Protein AF-A0A1B6JE68-F1 (afdb_monomer_lite)

Foldseek 3Di:
DDLVVLVVVLVVLVVVCVVPVVPPVSVVVNVVSVVVSVVVVVVVVVVVLVVQLVVCPPPVVSNVVSVPVVDDPPPDDDQWDQDPNDIDGCVPCVVVVVVSVVVCVVCVVVVVVVD

Radius of gyration: 25.12 Å; chains: 1; bounding box: 55×35×58 Å

Structure (mmC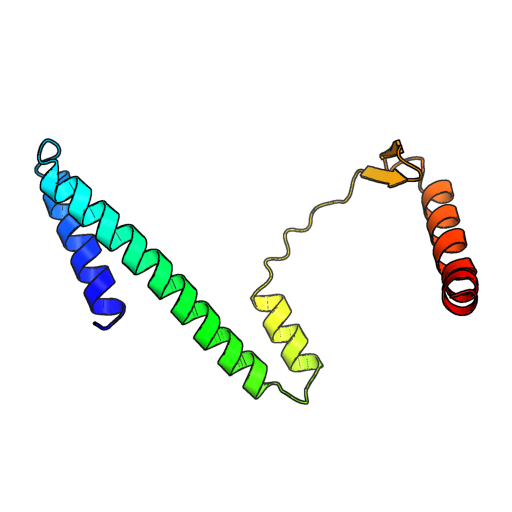IF, N/CA/C/O backbone):
data_AF-A0A1B6JE68-F1
#
_entry.id   AF-A0A1B6JE68-F1
#
loop_
_atom_site.group_PDB
_atom_site.id
_atom_site.type_symbol
_atom_site.label_atom_id
_atom_site.label_alt_id
_atom_site.label_comp_id
_atom_site.label_asym_id
_atom_site.label_entity_id
_atom_site.label_seq_id
_atom_site.pdbx_PDB_ins_code
_atom_site.Cartn_x
_atom_site.Cartn_y
_atom_site.Cartn_z
_atom_site.occupancy
_atom_site.B_iso_or_equiv
_atom_site.auth_seq_id
_atom_site.auth_comp_id
_atom_site.auth_asym_id
_atom_site.auth_atom_id
_atom_site.pdbx_PDB_model_num
ATOM 1 N N . ASP A 1 1 ? -1.022 -6.960 -20.862 1.00 61.72 1 ASP A N 1
ATOM 2 C CA . ASP A 1 1 ? 0.141 -7.483 -20.113 1.00 61.72 1 ASP A CA 1
ATOM 3 C C . ASP A 1 1 ? -0.231 -8.018 -18.746 1.00 61.72 1 ASP A C 1
ATOM 5 O O . ASP A 1 1 ? -0.838 -7.311 -17.945 1.00 61.72 1 ASP A O 1
ATOM 9 N N . ASN A 1 2 ? 0.139 -9.271 -18.493 1.00 88.38 2 ASN A N 1
ATOM 10 C CA . ASN A 1 2 ? 0.040 -9.918 -17.187 1.00 88.38 2 ASN A CA 1
ATOM 11 C C . ASN A 1 2 ? 1.080 -9.295 -16.223 1.00 88.38 2 ASN A C 1
ATOM 13 O O . ASN A 1 2 ? 2.189 -8.960 -16.632 1.00 88.38 2 ASN A O 1
ATOM 17 N N . LEU A 1 3 ? 0.757 -9.138 -14.934 1.00 91.88 3 LEU A N 1
ATOM 18 C CA . LEU A 1 3 ? 1.696 -8.626 -13.922 1.00 91.88 3 LEU A CA 1
ATOM 19 C C . LEU A 1 3 ? 3.027 -9.405 -13.903 1.00 91.88 3 LEU A C 1
ATOM 21 O O . LEU A 1 3 ? 4.083 -8.802 -13.710 1.00 91.88 3 LEU A O 1
ATOM 25 N N . ILE A 1 4 ? 2.990 -10.715 -14.154 1.00 93.31 4 ILE A N 1
ATOM 26 C CA . ILE A 1 4 ? 4.183 -11.568 -14.216 1.00 93.31 4 ILE A CA 1
ATOM 27 C C . ILE A 1 4 ? 5.113 -11.128 -15.353 1.00 93.31 4 ILE A C 1
ATOM 29 O O . ILE A 1 4 ? 6.311 -10.963 -15.125 1.00 93.31 4 ILE A O 1
ATOM 33 N N . SER A 1 5 ? 4.580 -10.859 -16.551 1.00 95.06 5 SER A N 1
ATOM 34 C CA . SER A 1 5 ? 5.410 -10.433 -17.685 1.00 95.06 5 SER A CA 1
ATOM 35 C C . SER A 1 5 ? 6.050 -9.063 -17.441 1.00 95.06 5 SER A C 1
ATOM 37 O O . SER A 1 5 ? 7.213 -8.854 -17.783 1.00 95.06 5 SER A O 1
ATOM 39 N N . LEU A 1 6 ? 5.346 -8.154 -16.758 1.00 94.31 6 LEU A N 1
ATOM 40 C CA . LEU A 1 6 ? 5.891 -6.853 -16.353 1.00 94.31 6 LEU A CA 1
ATOM 41 C C . LEU A 1 6 ? 7.026 -6.984 -15.325 1.00 94.31 6 LEU A C 1
ATOM 43 O O . LEU A 1 6 ? 8.003 -6.237 -15.391 1.00 94.31 6 LEU A O 1
ATOM 47 N N . ILE A 1 7 ? 6.914 -7.926 -14.382 1.00 95.38 7 ILE A N 1
ATOM 48 C CA . ILE A 1 7 ? 7.967 -8.212 -13.396 1.00 95.38 7 ILE A CA 1
ATOM 49 C C . ILE A 1 7 ? 9.205 -8.791 -14.084 1.00 95.38 7 ILE A C 1
ATOM 51 O O . ILE A 1 7 ? 10.313 -8.333 -13.804 1.00 95.38 7 ILE A O 1
ATOM 55 N N . ILE A 1 8 ? 9.022 -9.748 -14.999 1.00 96.25 8 ILE A N 1
ATOM 56 C CA . ILE A 1 8 ? 10.120 -10.329 -15.784 1.00 96.25 8 ILE A CA 1
ATOM 57 C C . ILE A 1 8 ? 10.838 -9.222 -16.559 1.00 96.25 8 ILE A C 1
ATOM 59 O O . ILE A 1 8 ? 12.038 -9.028 -16.374 1.00 96.25 8 ILE A O 1
ATOM 63 N N . ARG A 1 9 ? 10.093 -8.395 -17.306 1.00 95.00 9 ARG A N 1
ATOM 64 C CA . ARG A 1 9 ? 10.671 -7.284 -18.073 1.00 95.00 9 ARG A CA 1
ATOM 65 C C . ARG A 1 9 ? 11.422 -6.284 -17.193 1.00 95.00 9 ARG A C 1
ATOM 67 O O . ARG A 1 9 ? 12.521 -5.868 -17.549 1.00 95.00 9 ARG A O 1
ATOM 74 N N . LYS A 1 10 ? 10.873 -5.916 -16.029 1.00 95.81 10 LYS A N 1
ATOM 75 C CA . LYS A 1 10 ? 11.567 -5.055 -15.054 1.00 95.81 10 LYS A CA 1
ATOM 76 C C . LYS A 1 10 ? 12.899 -5.676 -14.613 1.00 95.81 10 LYS A C 1
ATOM 78 O O . LYS A 1 10 ? 13.893 -4.958 -14.513 1.00 95.81 10 LYS A O 1
ATOM 83 N N . ASN A 1 11 ? 12.918 -6.977 -14.326 1.00 96.06 11 ASN A N 1
ATOM 84 C CA . ASN A 1 11 ? 14.118 -7.680 -13.872 1.00 96.06 11 ASN A CA 1
ATOM 85 C C . ASN A 1 11 ? 15.177 -7.768 -14.975 1.00 96.06 11 AS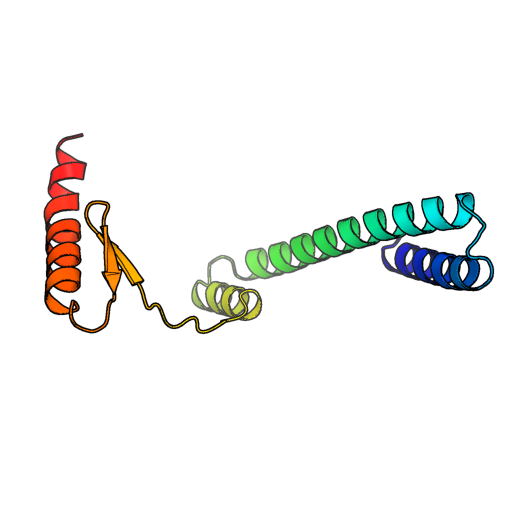N A C 1
ATOM 87 O O . ASN A 1 11 ? 16.357 -7.572 -14.693 1.00 96.06 11 ASN A O 1
ATOM 91 N N . ASP A 1 12 ? 14.768 -8.003 -16.219 1.00 95.94 12 ASP A N 1
ATOM 92 C CA . ASP A 1 12 ? 15.686 -8.027 -17.357 1.00 95.94 12 ASP A CA 1
ATOM 93 C C . ASP A 1 12 ? 16.286 -6.642 -17.613 1.00 95.94 12 ASP A C 1
ATOM 95 O O . ASP A 1 12 ? 17.502 -6.512 -17.723 1.00 95.94 12 ASP A O 1
ATOM 99 N N . LEU A 1 13 ? 15.465 -5.586 -17.581 1.00 94.94 13 LEU A N 1
ATOM 100 C CA . LEU A 1 13 ? 15.942 -4.204 -17.678 1.00 94.94 13 LEU A CA 1
ATOM 101 C C . LEU A 1 13 ? 16.913 -3.849 -16.552 1.00 94.94 13 LEU A C 1
ATOM 103 O O . LEU A 1 13 ? 17.912 -3.180 -16.798 1.00 94.94 13 LEU A O 1
ATOM 107 N N . PHE A 1 14 ? 16.653 -4.318 -15.328 1.00 95.06 14 PHE A N 1
ATOM 108 C CA . PHE A 1 14 ? 17.574 -4.134 -14.212 1.00 95.06 14 PHE A CA 1
ATOM 109 C C . PHE A 1 14 ? 18.916 -4.822 -14.476 1.00 95.06 14 PHE A C 1
ATOM 111 O O . PHE A 1 14 ? 19.955 -4.181 -14.338 1.00 95.06 14 PHE A O 1
ATOM 118 N N . LYS A 1 15 ? 18.907 -6.087 -14.920 1.00 95.38 15 LYS A N 1
ATOM 119 C CA . LYS A 1 15 ? 20.132 -6.822 -15.273 1.00 95.38 15 LYS A CA 1
ATOM 120 C C . LYS A 1 15 ? 20.927 -6.085 -16.352 1.00 95.38 15 LYS A C 1
ATOM 122 O O . LYS A 1 15 ? 22.128 -5.883 -16.182 1.00 95.38 15 LYS A O 1
ATOM 127 N N . THR A 1 16 ? 20.277 -5.637 -17.424 1.00 93.50 16 THR A N 1
ATOM 128 C CA . THR A 1 16 ? 20.947 -4.924 -18.523 1.00 93.50 16 THR A CA 1
ATOM 129 C C . THR A 1 16 ? 21.493 -3.570 -18.065 1.00 93.50 16 THR A C 1
ATOM 131 O O . THR A 1 16 ? 22.665 -3.284 -18.287 1.00 93.50 16 THR A O 1
ATOM 134 N N . PHE A 1 17 ? 20.704 -2.780 -17.330 1.00 91.12 17 PHE A N 1
ATOM 135 C CA . PHE A 1 17 ? 21.152 -1.509 -16.748 1.00 91.12 17 PHE A CA 1
ATOM 136 C C . PHE A 1 17 ? 22.341 -1.683 -15.788 1.00 91.12 17 PHE A C 1
ATOM 138 O O . PHE A 1 17 ? 23.240 -0.849 -15.754 1.00 91.12 17 PHE A O 1
ATOM 145 N N . THR A 1 18 ? 22.386 -2.762 -14.999 1.00 91.88 18 THR A N 1
ATOM 146 C CA . THR A 1 18 ? 23.524 -2.988 -14.093 1.00 91.88 18 THR A CA 1
ATOM 147 C C . THR A 1 18 ? 24.826 -3.305 -14.823 1.00 91.88 18 THR A C 1
ATOM 149 O O . THR A 1 18 ? 25.885 -3.010 -14.271 1.00 91.88 18 THR A O 1
ATOM 152 N N . LYS A 1 19 ? 24.748 -3.865 -16.039 1.00 93.31 19 LYS A N 1
ATOM 153 C CA . LYS A 1 19 ? 25.905 -4.149 -16.901 1.00 93.31 19 LYS A CA 1
ATOM 154 C C . LYS A 1 19 ? 26.412 -2.901 -17.628 1.00 93.31 19 LYS A C 1
ATOM 156 O O . LYS A 1 19 ? 27.612 -2.783 -17.832 1.00 93.31 19 LYS A O 1
ATOM 161 N N . ASP A 1 20 ? 25.522 -1.968 -17.962 1.00 90.81 20 ASP A N 1
ATOM 162 C CA . ASP A 1 20 ? 25.858 -0.684 -18.585 1.00 90.81 20 ASP A CA 1
ATOM 163 C C . ASP A 1 20 ? 25.164 0.472 -17.847 1.00 90.81 20 ASP A C 1
ATOM 165 O O . ASP A 1 20 ? 24.054 0.903 -18.176 1.00 90.81 20 ASP A O 1
ATOM 169 N N . ARG A 1 21 ? 25.832 0.974 -16.800 1.00 88.06 21 ARG A N 1
ATOM 170 C CA . ARG A 1 21 ? 25.276 2.013 -15.919 1.00 88.06 21 ARG A CA 1
ATOM 171 C C . ARG A 1 21 ? 25.241 3.407 -16.543 1.00 88.06 21 ARG A C 1
ATOM 173 O O . ARG A 1 21 ? 24.517 4.264 -16.029 1.00 88.06 21 ARG A O 1
ATOM 180 N N . ASN A 1 22 ? 25.999 3.630 -17.615 1.00 92.38 22 ASN A N 1
ATOM 181 C CA . ASN A 1 22 ? 26.073 4.920 -18.302 1.00 92.38 22 ASN A CA 1
ATOM 182 C C . ASN A 1 22 ? 24.964 5.073 -19.350 1.00 92.38 22 ASN A C 1
ATOM 184 O O . ASN A 1 22 ? 24.698 6.178 -19.819 1.00 92.38 22 ASN A O 1
ATOM 188 N N . ASN A 1 23 ? 24.253 3.990 -19.667 1.00 92.56 23 ASN A N 1
ATOM 189 C CA . ASN A 1 23 ? 23.111 4.030 -20.560 1.00 92.56 23 ASN A CA 1
ATOM 190 C C . ASN A 1 23 ? 21.877 4.654 -19.888 1.00 92.56 23 ASN A C 1
ATOM 192 O O . ASN A 1 23 ? 21.092 4.008 -19.181 1.00 92.56 23 ASN A O 1
ATOM 196 N N . PHE A 1 24 ? 21.690 5.950 -20.136 1.00 92.94 24 PHE A N 1
ATOM 197 C CA . PHE A 1 24 ? 20.562 6.717 -19.612 1.00 92.94 24 PHE A CA 1
ATOM 198 C C . PHE A 1 24 ? 19.204 6.201 -20.100 1.00 92.94 24 PHE A C 1
ATOM 200 O O . PHE A 1 24 ? 18.251 6.204 -19.318 1.00 92.94 24 PHE A O 1
ATOM 207 N N . ALA A 1 25 ? 19.112 5.711 -21.340 1.00 94.12 25 ALA A N 1
ATOM 208 C CA . ALA A 1 25 ? 17.870 5.170 -21.887 1.00 94.12 25 ALA A CA 1
ATOM 209 C C . ALA A 1 25 ? 17.420 3.921 -21.109 1.00 94.12 25 ALA A C 1
ATOM 211 O O . ALA A 1 25 ? 16.285 3.876 -20.629 1.00 94.12 25 ALA A O 1
ATOM 212 N N . LEU A 1 26 ? 18.335 2.974 -20.857 1.00 92.62 26 LEU A N 1
ATOM 213 C CA . LEU A 1 26 ? 18.061 1.780 -20.044 1.00 92.62 26 LEU A CA 1
ATOM 214 C C . LEU A 1 26 ? 17.635 2.136 -18.616 1.00 92.62 26 LEU A C 1
ATOM 216 O O . LEU A 1 26 ? 16.711 1.536 -18.063 1.00 92.62 26 LEU A O 1
ATOM 220 N N . LYS A 1 27 ? 18.269 3.148 -18.013 1.00 93.75 27 LYS A N 1
ATOM 221 C CA . LYS A 1 27 ? 17.901 3.635 -16.676 1.00 93.75 27 LYS A CA 1
ATOM 222 C C . LYS A 1 27 ? 16.487 4.218 -16.645 1.00 93.75 27 LYS A C 1
ATOM 224 O O . LYS A 1 27 ? 15.750 3.979 -15.683 1.00 93.75 27 LYS A O 1
ATOM 229 N N . ILE A 1 28 ? 16.115 5.004 -17.656 1.00 95.25 28 ILE A N 1
ATOM 230 C CA . ILE A 1 28 ? 14.774 5.591 -17.785 1.00 95.25 28 ILE A CA 1
ATOM 231 C C . ILE A 1 28 ? 13.734 4.481 -17.959 1.00 95.25 28 ILE A C 1
ATOM 233 O O . ILE A 1 28 ? 12.743 4.458 -17.225 1.00 95.25 28 ILE A O 1
ATOM 237 N N . GLU A 1 29 ? 13.990 3.525 -18.851 1.00 94.94 29 GLU A N 1
ATOM 238 C CA . GLU A 1 29 ? 13.083 2.409 -19.122 1.00 94.94 29 GLU A CA 1
ATOM 239 C C . GLU A 1 29 ? 12.891 1.521 -17.881 1.00 94.94 29 GLU A C 1
ATOM 241 O O . GLU A 1 29 ? 11.760 1.254 -17.466 1.00 94.94 29 GLU A O 1
ATOM 246 N N . TYR A 1 30 ? 13.976 1.152 -17.192 1.00 95.06 30 TYR A N 1
ATOM 247 C CA . TYR A 1 30 ? 13.907 0.413 -15.927 1.00 95.06 30 TYR A CA 1
ATOM 248 C C . TYR A 1 30 ? 13.059 1.144 -14.872 1.00 95.06 30 TYR A C 1
ATOM 250 O O . TYR A 1 30 ? 12.225 0.531 -14.192 1.00 95.06 30 TYR A O 1
ATOM 258 N N . LYS A 1 31 ? 13.242 2.463 -14.721 1.00 95.69 31 LYS A N 1
ATOM 259 C CA . LYS A 1 31 ? 12.455 3.272 -13.777 1.00 95.69 31 LYS A CA 1
ATOM 260 C C . LYS A 1 31 ? 10.976 3.309 -14.158 1.00 95.69 31 LYS A C 1
ATOM 262 O O . LYS A 1 31 ? 10.130 3.226 -13.265 1.00 95.69 31 LYS A O 1
ATOM 267 N N . LEU A 1 32 ? 10.660 3.411 -15.447 1.00 95.75 32 LEU A N 1
ATOM 268 C CA . LEU A 1 32 ? 9.288 3.369 -15.948 1.00 95.75 32 LEU A CA 1
ATOM 269 C C . LEU A 1 32 ? 8.620 2.036 -15.588 1.00 95.75 32 LEU A C 1
ATOM 271 O O . LEU A 1 32 ? 7.589 2.030 -14.913 1.00 95.75 32 LEU A O 1
ATOM 275 N N . PHE A 1 33 ? 9.248 0.909 -15.930 1.00 95.62 33 PHE A N 1
ATOM 276 C CA . PHE A 1 33 ? 8.725 -0.419 -15.595 1.00 95.62 33 PHE A CA 1
ATOM 277 C C . PHE A 1 33 ? 8.628 -0.645 -14.084 1.00 95.62 33 PHE A C 1
ATOM 279 O O . PHE A 1 33 ? 7.655 -1.224 -13.607 1.00 95.62 33 PHE A O 1
ATOM 286 N N . SER A 1 34 ? 9.567 -0.118 -13.298 1.00 95.94 34 SER A N 1
ATOM 287 C CA . SER A 1 34 ? 9.500 -0.174 -11.834 1.00 95.94 34 SER A CA 1
ATOM 288 C C . SER A 1 34 ? 8.268 0.541 -11.272 1.00 95.94 34 SER A C 1
ATOM 290 O O . SER A 1 34 ? 7.622 0.016 -10.359 1.00 95.94 34 SER A O 1
ATOM 292 N N . LYS A 1 35 ? 7.898 1.699 -11.836 1.00 96.81 35 LYS A N 1
ATOM 293 C CA . LYS A 1 35 ? 6.667 2.421 -11.475 1.00 96.81 35 LYS A CA 1
ATOM 294 C C . LYS A 1 35 ? 5.422 1.643 -11.904 1.00 96.81 35 LYS A C 1
ATOM 296 O O . LYS A 1 35 ? 4.507 1.480 -11.097 1.00 96.81 35 LYS A O 1
ATOM 301 N N . ILE A 1 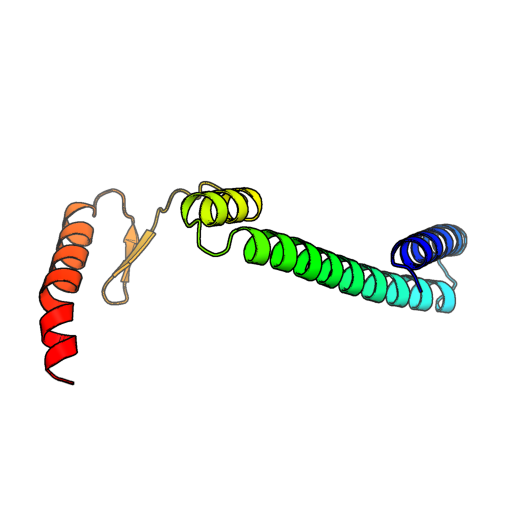36 ? 5.405 1.119 -13.132 1.00 96.12 36 ILE A N 1
ATOM 302 C CA . ILE A 1 36 ? 4.287 0.327 -13.667 1.00 96.12 36 ILE A CA 1
ATOM 303 C C . ILE A 1 36 ? 4.042 -0.917 -12.806 1.00 96.12 36 ILE A C 1
ATOM 305 O O . ILE A 1 36 ? 2.916 -1.139 -12.359 1.00 96.12 36 ILE A O 1
ATOM 309 N N . VAL A 1 37 ? 5.089 -1.695 -12.515 1.00 97.06 37 VAL A N 1
ATOM 310 C CA . VAL A 1 37 ? 5.009 -2.892 -11.665 1.00 97.06 37 VAL A CA 1
ATOM 311 C C . VAL A 1 37 ? 4.509 -2.529 -10.272 1.00 97.06 37 VAL A C 1
ATOM 313 O O . VAL A 1 37 ? 3.583 -3.164 -9.778 1.00 97.06 37 VAL A O 1
ATOM 316 N N . SER A 1 38 ? 5.047 -1.474 -9.655 1.00 96.31 38 SER A N 1
ATOM 317 C CA . SER A 1 38 ? 4.592 -1.021 -8.332 1.00 96.31 38 SER A CA 1
ATOM 318 C C . SER A 1 38 ? 3.100 -0.677 -8.324 1.00 96.31 38 SER A C 1
ATOM 320 O O . SER A 1 38 ? 2.371 -1.107 -7.427 1.00 96.31 38 SER A O 1
ATOM 322 N N . ARG A 1 39 ? 2.620 0.037 -9.352 1.00 96.56 39 ARG A N 1
ATOM 323 C CA . ARG A 1 39 ? 1.198 0.373 -9.511 1.00 96.56 39 ARG A CA 1
ATOM 324 C C . ARG A 1 39 ? 0.339 -0.880 -9.679 1.00 96.56 39 ARG A C 1
ATOM 326 O O . ARG A 1 39 ? -0.688 -1.005 -9.021 1.00 96.56 39 ARG A O 1
ATOM 333 N N . ARG A 1 40 ? 0.766 -1.818 -10.527 1.00 95.81 40 ARG A N 1
ATOM 334 C CA . ARG A 1 40 ? 0.032 -3.064 -10.795 1.00 95.81 40 ARG A CA 1
ATOM 335 C C . ARG A 1 40 ? -0.009 -3.991 -9.581 1.00 95.81 40 ARG A C 1
ATOM 337 O O . ARG A 1 40 ? -1.062 -4.548 -9.309 1.00 95.81 40 ARG A O 1
ATOM 344 N N . ILE A 1 41 ? 1.078 -4.100 -8.813 1.00 95.69 41 ILE A N 1
ATOM 345 C CA . ILE A 1 41 ? 1.096 -4.843 -7.541 1.00 95.69 41 ILE A CA 1
ATOM 346 C C . ILE A 1 41 ? 0.112 -4.226 -6.548 1.00 95.69 41 ILE A C 1
ATOM 348 O O . ILE A 1 41 ? -0.619 -4.951 -5.878 1.00 95.69 41 ILE A O 1
ATOM 352 N N . ARG A 1 42 ? 0.093 -2.891 -6.433 1.00 94.06 42 ARG A N 1
ATOM 353 C CA . ARG A 1 42 ? -0.852 -2.199 -5.549 1.00 94.06 42 ARG A CA 1
ATOM 354 C C . ARG A 1 42 ? -2.295 -2.492 -5.952 1.00 94.06 42 ARG A C 1
ATOM 356 O O . ARG A 1 42 ? -3.078 -2.851 -5.082 1.00 94.06 42 ARG A O 1
ATOM 363 N N . GLN A 1 43 ? -2.611 -2.386 -7.242 1.00 95.19 43 GLN A N 1
ATOM 364 C CA . GLN A 1 43 ? -3.948 -2.682 -7.751 1.00 95.19 43 GLN A CA 1
ATOM 365 C C . GLN A 1 43 ? -4.340 -4.139 -7.482 1.00 95.19 43 GLN A C 1
ATOM 367 O O . GLN A 1 43 ? -5.353 -4.376 -6.846 1.00 95.19 43 GLN A O 1
ATOM 372 N N . ALA A 1 44 ? -3.482 -5.101 -7.830 1.00 94.25 44 ALA A N 1
ATOM 373 C CA . ALA A 1 44 ? -3.757 -6.521 -7.614 1.00 94.25 44 ALA A CA 1
ATOM 374 C C . ALA A 1 44 ? -3.993 -6.868 -6.132 1.00 94.25 44 ALA A C 1
ATOM 376 O O . ALA A 1 44 ? -4.824 -7.714 -5.814 1.00 94.25 44 ALA A O 1
ATOM 377 N N . LYS A 1 45 ? -3.281 -6.204 -5.209 1.00 92.00 45 LYS A N 1
ATOM 378 C CA . LYS A 1 45 ? -3.527 -6.345 -3.766 1.00 92.00 45 LYS A CA 1
ATOM 379 C C . LYS A 1 45 ? -4.899 -5.810 -3.366 1.00 92.00 45 LYS A C 1
ATOM 381 O O . LYS A 1 45 ? -5.572 -6.467 -2.581 1.00 92.00 45 LYS A O 1
ATOM 386 N N . ILE A 1 46 ? -5.282 -4.637 -3.873 1.00 92.25 46 ILE A N 1
ATOM 387 C CA . ILE A 1 46 ? -6.605 -4.050 -3.623 1.00 92.25 46 ILE A CA 1
ATOM 388 C C . ILE A 1 46 ? -7.678 -5.006 -4.138 1.00 92.25 46 ILE A C 1
ATOM 390 O O . ILE A 1 46 ? -8.496 -5.445 -3.344 1.00 92.25 46 ILE A O 1
ATOM 394 N N . ASP A 1 47 ? -7.597 -5.415 -5.404 1.00 94.25 47 ASP A N 1
ATOM 395 C CA . ASP A 1 47 ? -8.581 -6.300 -6.037 1.00 94.25 47 ASP A CA 1
ATOM 396 C C . ASP A 1 47 ? -8.739 -7.616 -5.257 1.00 94.25 47 ASP A C 1
ATOM 398 O O . ASP A 1 47 ? -9.852 -8.057 -4.964 1.00 94.25 47 ASP A O 1
ATOM 402 N N . TYR A 1 48 ? -7.617 -8.222 -4.847 1.00 93.31 48 TYR A N 1
ATOM 403 C CA . TYR A 1 48 ? -7.628 -9.429 -4.027 1.00 93.31 48 TYR A CA 1
ATOM 404 C C . TYR A 1 48 ? -8.334 -9.200 -2.687 1.00 93.31 48 TYR A C 1
ATOM 406 O O . TYR A 1 48 ? -9.257 -9.943 -2.355 1.00 93.31 48 TYR A O 1
ATOM 414 N N . PHE A 1 49 ? -7.935 -8.188 -1.913 1.00 89.88 49 PHE A N 1
ATOM 415 C CA . PHE A 1 49 ? -8.524 -7.963 -0.593 1.00 89.88 49 PHE A CA 1
ATOM 416 C C . PHE A 1 49 ? -9.977 -7.495 -0.663 1.00 89.88 49 PHE A C 1
ATOM 418 O O . PHE A 1 49 ? -10.761 -7.943 0.167 1.00 89.88 49 PHE A O 1
ATOM 425 N N . SER A 1 50 ? -10.358 -6.704 -1.668 1.00 91.12 50 SER A N 1
ATOM 426 C CA . SER A 1 50 ? -11.757 -6.383 -1.960 1.00 91.12 50 SER A CA 1
ATOM 427 C C . SER A 1 50 ? -12.564 -7.664 -2.161 1.00 91.12 50 SER A C 1
ATOM 429 O O . SER A 1 50 ? -13.492 -7.912 -1.403 1.00 91.12 50 SER A O 1
ATOM 431 N N . SER A 1 51 ? -12.114 -8.574 -3.035 1.00 93.25 51 SER A N 1
ATOM 432 C CA . SER A 1 51 ? -12.813 -9.852 -3.259 1.00 93.25 51 SER A CA 1
ATOM 433 C C . SER A 1 51 ? -12.907 -10.740 -2.009 1.00 93.25 51 SER A C 1
ATOM 435 O O . SER A 1 51 ? -13.810 -11.564 -1.873 1.00 93.25 51 SER A O 1
ATOM 437 N N . VAL A 1 52 ? -11.932 -10.651 -1.102 1.00 91.25 52 VAL A N 1
ATOM 438 C CA . VAL A 1 52 ? -11.920 -11.414 0.154 1.00 91.25 52 VAL A CA 1
ATOM 439 C C . VAL A 1 52 ? -12.893 -10.799 1.162 1.00 91.25 52 VAL A C 1
ATOM 441 O O . VAL A 1 52 ? -13.597 -11.542 1.841 1.00 91.25 52 VAL A O 1
ATOM 444 N N . ILE A 1 53 ? -12.956 -9.468 1.233 1.00 89.81 53 ILE A N 1
ATOM 445 C CA . ILE A 1 53 ? -13.892 -8.719 2.078 1.00 89.81 53 ILE A CA 1
ATOM 446 C C . ILE A 1 53 ? -15.330 -8.918 1.598 1.00 89.81 53 ILE A C 1
ATOM 448 O O . ILE A 1 53 ? -16.190 -9.239 2.413 1.00 89.81 53 ILE A O 1
ATOM 452 N N . ASP A 1 54 ? -15.575 -8.824 0.291 1.00 90.81 54 ASP A N 1
ATOM 453 C CA . ASP A 1 54 ? -16.903 -9.011 -0.301 1.00 90.81 54 ASP A CA 1
ATOM 454 C C . ASP A 1 54 ? -17.456 -10.412 0.000 1.00 90.81 54 ASP A C 1
ATOM 456 O O . ASP A 1 54 ? -18.635 -10.579 0.302 1.00 90.81 54 ASP A O 1
ATOM 460 N N . ARG A 1 55 ? -16.586 -11.432 0.017 1.00 90.38 55 ARG A N 1
ATOM 461 C CA . ARG A 1 55 ? -16.947 -12.806 0.412 1.00 90.38 55 ARG A CA 1
ATOM 462 C C . ARG A 1 55 ? -17.229 -12.978 1.905 1.00 90.38 55 ARG A C 1
ATOM 464 O O . ARG A 1 55 ? -17.845 -13.968 2.287 1.00 90.38 55 ARG A O 1
ATOM 471 N N . ALA A 1 56 ? -16.762 -12.062 2.747 1.00 89.75 56 ALA A N 1
ATOM 472 C CA . ALA A 1 56 ? -17.046 -12.042 4.180 1.00 89.75 56 ALA A CA 1
ATOM 473 C C . ALA A 1 56 ? -18.261 -11.166 4.529 1.00 89.75 56 ALA A C 1
ATOM 475 O O . ALA A 1 56 ? -18.549 -10.971 5.711 1.00 89.75 56 ALA A O 1
ATOM 476 N N . ASN A 1 57 ? -18.971 -10.633 3.528 1.00 84.12 57 ASN A N 1
ATOM 477 C CA . ASN A 1 57 ? -20.150 -9.808 3.743 1.00 84.12 57 ASN A CA 1
ATOM 478 C C . ASN A 1 57 ? -21.210 -10.561 4.571 1.00 84.12 57 ASN A C 1
ATOM 480 O O . ASN A 1 57 ? -21.476 -11.739 4.340 1.00 84.12 57 ASN A O 1
ATOM 484 N N . GLY A 1 58 ? -21.777 -9.887 5.573 1.00 86.69 58 GLY A N 1
ATOM 485 C CA . GLY A 1 58 ? -22.698 -10.481 6.550 1.00 86.69 58 GLY A CA 1
ATOM 486 C C . GLY A 1 58 ? -22.035 -11.227 7.719 1.00 86.69 58 GLY A C 1
ATOM 487 O O . GLY A 1 58 ? -22.718 -11.536 8.690 1.00 86.69 58 GLY A O 1
ATOM 488 N N . ASP A 1 59 ? -20.718 -11.466 7.691 1.00 92.06 59 ASP A N 1
ATOM 489 C CA . ASP A 1 59 ? -19.967 -12.102 8.783 1.00 92.06 59 ASP A CA 1
ATOM 490 C C . ASP A 1 59 ? -18.918 -11.136 9.355 1.00 92.06 59 ASP A C 1
ATOM 492 O O . ASP A 1 59 ? -17.749 -11.097 8.954 1.00 92.06 59 ASP A O 1
ATOM 496 N N . SER A 1 60 ? -19.345 -10.337 10.336 1.00 88.81 60 SER A N 1
ATOM 497 C CA . SER A 1 60 ? -18.499 -9.318 10.963 1.00 88.81 60 SER A CA 1
ATOM 498 C C . SER A 1 60 ? -17.233 -9.901 11.600 1.00 88.81 60 SER A C 1
ATOM 500 O O . SER A 1 60 ? -16.201 -9.231 11.623 1.00 88.81 60 SER A O 1
ATOM 502 N N . ARG A 1 61 ? -17.267 -11.148 12.098 1.00 89.69 61 ARG A N 1
ATOM 503 C CA . ARG A 1 61 ? -16.081 -11.789 12.693 1.00 89.69 61 ARG A CA 1
ATOM 504 C C . ARG A 1 61 ? -15.034 -12.075 11.624 1.00 89.69 61 ARG A C 1
ATOM 506 O O . ARG A 1 61 ? -13.882 -11.672 11.788 1.00 89.69 61 ARG A O 1
ATOM 513 N N . LYS A 1 62 ? -15.438 -12.686 10.505 1.00 90.44 62 LYS A N 1
ATOM 514 C CA . LYS A 1 62 ? -14.532 -12.943 9.375 1.00 90.44 62 LYS A CA 1
ATOM 515 C C . LYS A 1 62 ? -13.977 -11.657 8.781 1.00 90.44 62 LYS A C 1
ATOM 517 O O . LYS A 1 62 ? -12.784 -11.604 8.484 1.00 90.44 62 LYS A O 1
ATOM 522 N N . TYR A 1 63 ? -14.800 -10.615 8.662 1.00 89.88 63 TYR A N 1
ATOM 523 C CA . TYR A 1 63 ? -14.340 -9.295 8.232 1.00 89.88 63 TYR A CA 1
ATOM 524 C C . TYR A 1 63 ? -13.183 -8.796 9.110 1.00 89.88 63 TYR A C 1
ATOM 526 O O . TYR A 1 63 ? -12.103 -8.478 8.607 1.00 89.88 63 TYR A O 1
ATOM 534 N N . TRP A 1 64 ? -13.361 -8.803 10.433 1.00 88.69 64 TRP A N 1
ATOM 535 C CA . TRP A 1 64 ? -12.318 -8.365 11.360 1.00 88.69 64 TRP A CA 1
ATOM 536 C C . TRP A 1 64 ? -11.082 -9.268 11.349 1.00 88.69 64 TRP A C 1
ATOM 538 O O . TRP A 1 64 ? -9.969 -8.770 11.519 1.00 88.69 64 TRP A O 1
ATOM 548 N N . ASP A 1 65 ? -11.230 -10.570 11.110 1.00 89.38 65 ASP A N 1
ATOM 549 C CA . ASP A 1 65 ? -10.095 -11.479 10.918 1.00 89.38 65 ASP A CA 1
ATOM 550 C C . ASP A 1 65 ? -9.283 -11.144 9.663 1.00 89.38 65 ASP A C 1
ATOM 552 O O . ASP A 1 65 ? -8.050 -11.161 9.707 1.00 89.38 65 ASP A O 1
ATOM 556 N N . ILE A 1 66 ? -9.945 -10.774 8.566 1.00 89.00 66 ILE A N 1
ATOM 557 C CA . ILE A 1 66 ? -9.288 -10.303 7.340 1.00 89.00 66 ILE A CA 1
ATOM 558 C C . ILE A 1 66 ? -8.555 -8.983 7.608 1.00 89.00 66 ILE A C 1
ATOM 560 O O . ILE A 1 66 ? -7.365 -8.872 7.304 1.00 89.00 66 ILE A O 1
ATOM 564 N N . VAL A 1 67 ? -9.218 -8.009 8.238 1.00 86.81 67 VAL A N 1
ATOM 565 C CA . VAL A 1 67 ? -8.619 -6.707 8.577 1.00 86.81 67 VAL A CA 1
ATOM 566 C C . VAL A 1 67 ? -7.388 -6.880 9.467 1.00 86.81 67 VAL A C 1
ATOM 568 O O . VAL A 1 67 ? -6.336 -6.313 9.169 1.00 86.81 67 VAL A O 1
ATOM 571 N N . LYS A 1 68 ? -7.466 -7.725 10.503 1.00 87.19 68 LYS A N 1
ATOM 572 C CA . LYS A 1 68 ? -6.335 -8.035 11.397 1.00 87.19 68 LYS A CA 1
ATOM 573 C C . LYS A 1 68 ? -5.130 -8.634 10.662 1.00 87.19 68 LYS A C 1
ATOM 575 O O . LYS A 1 68 ? -4.003 -8.439 11.104 1.00 87.19 68 LYS A O 1
ATOM 580 N N . ARG A 1 69 ? -5.334 -9.355 9.553 1.00 84.31 69 ARG A N 1
ATOM 581 C CA . ARG A 1 69 ? -4.233 -9.889 8.723 1.00 84.31 69 ARG A CA 1
ATOM 582 C C . ARG A 1 69 ? -3.595 -8.822 7.833 1.00 84.31 69 ARG A C 1
ATOM 584 O O . ARG A 1 69 ? -2.402 -8.906 7.549 1.00 84.31 69 ARG A O 1
ATOM 591 N N . ILE A 1 70 ? -4.377 -7.843 7.378 1.00 84.38 70 ILE A N 1
ATOM 592 C CA . ILE A 1 70 ? -3.906 -6.745 6.520 1.00 84.38 70 ILE A CA 1
ATOM 593 C C . ILE A 1 70 ? -3.141 -5.709 7.348 1.00 84.38 70 ILE A C 1
ATOM 595 O O . ILE A 1 70 ? -2.062 -5.253 6.959 1.00 84.38 70 ILE A O 1
ATOM 599 N N . VAL A 1 71 ? -3.697 -5.334 8.498 1.00 82.69 71 VAL A N 1
ATOM 600 C CA . VAL A 1 71 ? -3.108 -4.345 9.394 1.00 82.69 71 VAL A CA 1
ATOM 601 C C . VAL A 1 71 ? -1.996 -5.019 10.188 1.00 82.69 71 VAL A C 1
ATOM 603 O O . VAL A 1 71 ? -2.237 -5.812 11.093 1.00 82.69 71 VAL A O 1
ATOM 606 N N . LYS A 1 72 ? -0.736 -4.698 9.873 1.00 68.81 72 LYS A N 1
ATOM 607 C CA . LYS A 1 72 ? 0.372 -5.059 10.761 1.00 68.81 72 LYS A CA 1
ATOM 608 C C . LYS A 1 72 ? 0.168 -4.330 12.085 1.00 68.81 72 LYS A C 1
ATOM 610 O O . LYS A 1 72 ? 0.343 -3.115 12.140 1.00 68.81 72 LYS A O 1
ATOM 615 N N . ASN A 1 73 ? -0.137 -5.080 13.141 1.00 62.62 73 ASN A N 1
ATOM 616 C CA . ASN A 1 73 ? -0.131 -4.593 14.518 1.00 62.62 73 ASN A CA 1
ATOM 617 C C . ASN A 1 73 ? 1.300 -4.212 14.923 1.00 62.62 73 ASN A C 1
ATOM 619 O O . ASN A 1 73 ? 1.982 -4.949 15.635 1.00 62.62 73 ASN A O 1
ATOM 623 N N . LYS A 1 74 ? 1.782 -3.050 14.475 1.00 68.06 74 LYS A N 1
ATOM 624 C CA . LYS A 1 74 ? 2.848 -2.368 15.199 1.00 68.06 74 LYS A CA 1
ATOM 625 C C . LYS A 1 74 ? 2.213 -1.923 16.506 1.00 68.06 74 LYS A C 1
ATOM 627 O O . LYS A 1 74 ? 1.447 -0.967 16.520 1.00 68.06 74 LYS A O 1
ATOM 632 N N . LYS A 1 75 ? 2.487 -2.656 17.585 1.00 70.06 75 LYS A N 1
ATOM 633 C CA . LYS A 1 75 ? 2.150 -2.210 18.935 1.00 70.06 75 LYS A CA 1
ATOM 634 C C . LYS A 1 75 ? 2.983 -0.960 19.218 1.00 70.06 75 LYS A C 1
ATOM 636 O O . LYS A 1 75 ? 4.110 -1.060 19.688 1.00 70.06 75 LYS A O 1
ATOM 641 N N . SER A 1 76 ? 2.474 0.209 18.849 1.00 74.38 76 SER A N 1
ATOM 642 C CA . SER A 1 76 ? 3.023 1.475 19.315 1.00 74.38 76 SER A CA 1
ATOM 643 C C . SER A 1 76 ? 2.509 1.694 20.729 1.00 74.38 76 SER A C 1
ATOM 645 O O . SER A 1 76 ? 1.296 1.742 20.939 1.00 74.38 76 SER A O 1
ATOM 647 N N . LYS A 1 77 ? 3.417 1.814 21.699 1.00 79.94 77 LYS A N 1
ATOM 648 C CA . LYS A 1 77 ? 3.047 2.324 23.018 1.00 79.94 77 LYS A CA 1
ATOM 649 C C . LYS A 1 77 ? 2.707 3.801 22.831 1.00 79.94 77 LYS A C 1
ATOM 651 O O . LYS A 1 77 ? 3.560 4.572 22.398 1.00 79.94 77 LYS A O 1
ATOM 656 N N . LEU A 1 78 ? 1.454 4.169 23.076 1.00 83.56 78 LEU A N 1
ATOM 657 C CA . LEU A 1 78 ? 1.060 5.569 23.121 1.00 83.56 78 LEU A CA 1
ATOM 658 C C . LEU A 1 78 ? 1.741 6.180 24.351 1.00 83.56 78 LEU A C 1
ATOM 660 O O . LEU A 1 78 ? 1.536 5.690 25.459 1.00 83.56 78 LEU A O 1
ATOM 664 N N . SER A 1 79 ? 2.604 7.173 24.146 1.00 90.00 79 SER A N 1
ATOM 665 C CA . SER A 1 79 ? 3.311 7.867 25.231 1.00 90.00 79 SER A CA 1
ATOM 666 C C . SER A 1 79 ? 2.739 9.249 25.508 1.00 90.00 79 SER A C 1
ATOM 668 O O . SER A 1 79 ? 2.783 9.695 26.647 1.00 90.00 79 SER A O 1
ATOM 670 N N . LYS A 1 80 ? 2.164 9.903 24.491 1.00 93.06 80 LYS A N 1
ATOM 671 C CA . LYS A 1 80 ? 1.660 11.274 24.586 1.00 93.06 80 LYS A CA 1
ATOM 672 C C . LYS A 1 80 ? 0.287 11.428 23.954 1.00 93.06 80 LYS A C 1
ATOM 674 O O . LYS A 1 80 ? -0.029 10.741 22.982 1.00 93.06 80 LYS A O 1
ATOM 679 N N . LEU A 1 81 ? -0.494 12.365 24.478 1.00 91.94 81 LEU A N 1
ATOM 680 C CA . LEU A 1 81 ? -1.811 12.750 23.979 1.00 91.94 81 LEU A CA 1
ATOM 681 C C . LEU A 1 81 ? -1.927 14.269 23.927 1.00 91.94 81 LEU A C 1
ATOM 683 O O . LEU A 1 81 ? -1.403 14.965 24.789 1.00 91.94 81 LEU A O 1
ATOM 687 N N . MET A 1 82 ? -2.625 14.780 22.916 1.00 91.50 82 MET A N 1
ATOM 688 C CA . MET A 1 82 ? -2.973 16.195 22.858 1.00 91.50 82 MET A CA 1
ATOM 689 C C . MET A 1 82 ? -4.314 16.406 23.559 1.00 91.50 82 MET A C 1
ATOM 691 O O . MET A 1 82 ? -5.316 15.823 23.150 1.00 91.50 82 MET A O 1
ATOM 695 N N . VAL A 1 83 ? -4.323 17.219 24.611 1.00 88.56 83 VAL A N 1
ATOM 696 C CA . VAL A 1 83 ? -5.501 17.536 25.425 1.00 88.56 83 VAL A CA 1
ATOM 697 C C . VAL A 1 83 ? -5.586 19.050 25.544 1.00 88.56 83 VAL A C 1
ATOM 699 O O . VAL A 1 83 ? -4.623 19.687 25.963 1.00 88.56 83 VAL A O 1
ATOM 702 N N . ASP A 1 84 ? -6.714 19.629 25.130 1.00 87.31 84 ASP A N 1
ATOM 703 C CA . ASP A 1 84 ? -6.956 21.079 25.151 1.00 87.31 84 ASP A CA 1
ATOM 704 C C . ASP A 1 84 ? -5.821 21.903 24.503 1.00 87.31 84 ASP A C 1
ATOM 706 O O . ASP A 1 84 ? -5.419 22.952 24.997 1.00 87.31 84 ASP A O 1
ATOM 710 N N . GLY A 1 85 ? -5.256 21.393 23.402 1.00 89.50 85 GLY A N 1
ATOM 711 C CA . GLY A 1 85 ? -4.152 22.033 22.673 1.00 89.50 85 GLY A CA 1
ATOM 712 C C . GLY A 1 85 ? -2.754 21.798 23.257 1.00 89.50 85 GLY A C 1
ATOM 713 O O . GLY A 1 85 ? -1.772 22.193 22.634 1.00 89.50 85 GLY A O 1
ATOM 714 N N . ASN A 1 86 ? -2.636 21.107 24.394 1.00 90.12 86 ASN A N 1
ATOM 715 C CA . ASN A 1 86 ? -1.358 20.799 25.032 1.00 90.12 86 ASN A CA 1
ATOM 716 C C . ASN A 1 86 ? -0.961 19.339 24.809 1.00 90.12 86 ASN A C 1
ATOM 718 O O . ASN A 1 86 ? -1.772 18.431 24.985 1.00 90.12 86 ASN A O 1
ATOM 722 N N . LEU A 1 87 ? 0.302 19.099 24.447 1.00 92.69 87 LEU A N 1
ATOM 723 C CA . LEU A 1 87 ? 0.850 17.748 24.343 1.00 92.69 87 LEU A CA 1
ATOM 724 C C . LEU A 1 87 ? 1.296 17.264 25.727 1.00 92.69 87 LEU A C 1
ATOM 726 O O . LEU A 1 87 ? 2.255 17.786 26.288 1.00 92.69 87 LEU A O 1
ATOM 730 N N . LEU A 1 88 ? 0.615 16.254 26.255 1.00 92.69 88 LEU A N 1
ATOM 731 C CA . LEU A 1 88 ? 0.851 15.695 27.581 1.00 92.69 88 LEU A CA 1
ATOM 732 C C . LEU A 1 88 ? 1.439 14.292 27.495 1.00 92.69 88 LEU A C 1
ATOM 734 O O . LEU A 1 88 ? 1.015 13.495 26.657 1.00 92.69 88 LEU A O 1
ATOM 738 N N . GLU A 1 89 ? 2.367 13.974 28.396 1.00 94.94 89 GLU A N 1
ATOM 739 C CA . GLU A 1 89 ? 2.770 12.589 28.659 1.00 94.94 89 GLU A CA 1
ATOM 740 C C . GLU A 1 89 ? 1.617 11.842 29.333 1.00 94.94 89 GLU A C 1
ATOM 742 O O . GLU A 1 89 ? 0.940 12.393 30.197 1.00 94.94 89 GLU A O 1
ATOM 747 N N . ILE A 1 90 ? 1.395 10.584 28.960 1.00 90.31 90 ILE A N 1
ATOM 748 C CA . ILE A 1 90 ? 0.368 9.747 29.595 1.00 90.31 90 ILE A CA 1
ATOM 749 C C . ILE A 1 90 ? 0.789 9.358 31.009 1.00 90.31 90 ILE A C 1
ATOM 751 O O . ILE A 1 90 ? -0.031 9.400 31.923 1.00 90.31 90 ILE A O 1
ATOM 755 N N . GLU A 1 91 ? 2.060 8.995 31.173 1.00 92.50 91 GLU A N 1
ATOM 756 C CA . GLU A 1 91 ? 2.627 8.619 32.464 1.00 92.50 91 GLU A CA 1
ATOM 757 C C . GLU A 1 91 ? 2.633 9.837 33.397 1.00 92.50 91 GLU A C 1
ATOM 759 O O . GLU A 1 91 ? 3.188 10.885 33.063 1.00 92.50 91 GLU A O 1
ATOM 764 N N . GLY A 1 92 ? 1.955 9.716 34.538 1.00 91.75 92 GLY A N 1
ATOM 765 C CA . GLY A 1 92 ? 1.774 10.787 35.519 1.00 91.75 92 GLY A CA 1
ATOM 766 C C . GLY A 1 92 ? 0.579 11.721 35.274 1.00 91.75 92 GLY A C 1
ATOM 767 O O . GLY A 1 92 ? 0.283 12.545 36.138 1.00 91.75 92 GLY A O 1
ATOM 768 N N . ASN A 1 93 ? -0.136 11.603 34.147 1.00 92.38 93 ASN A N 1
ATOM 769 C CA . ASN A 1 93 ? -1.342 12.399 33.850 1.00 92.38 93 ASN A CA 1
ATOM 770 C C . ASN A 1 93 ? -2.601 11.539 33.646 1.00 92.38 93 ASN A C 1
ATOM 772 O O . ASN A 1 93 ? -3.616 12.022 33.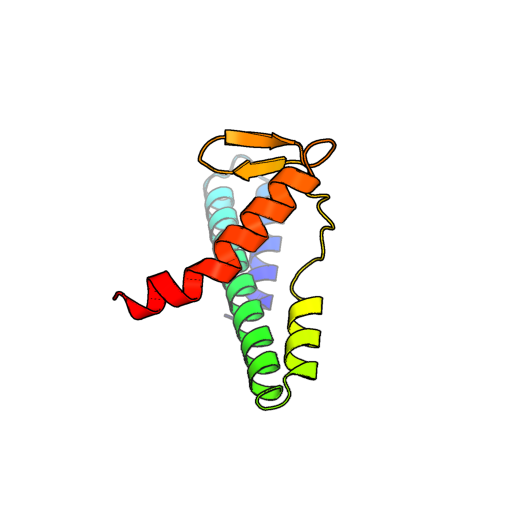136 1.00 92.38 93 ASN A O 1
ATOM 776 N N . GLU A 1 94 ? -2.574 10.269 34.049 1.00 93.19 94 GLU A N 1
ATOM 777 C CA . GLU A 1 94 ? -3.590 9.264 33.725 1.00 93.19 94 GLU A CA 1
ATOM 778 C C . GLU A 1 94 ? -4.984 9.696 34.182 1.00 93.19 94 GLU A C 1
ATOM 780 O O . GLU A 1 94 ? -5.949 9.612 33.423 1.00 93.19 94 GLU A O 1
ATOM 785 N N . ARG A 1 95 ? -5.090 10.212 35.413 1.00 94.00 95 ARG A N 1
ATOM 786 C CA . ARG A 1 95 ? -6.369 10.639 35.994 1.00 94.00 95 ARG A CA 1
ATOM 787 C C . ARG A 1 95 ? -6.962 11.838 35.261 1.00 94.00 95 ARG A C 1
ATOM 789 O O . ARG A 1 95 ? -8.165 11.873 35.023 1.00 94.00 95 ARG A O 1
ATOM 796 N N . MET A 1 96 ? -6.131 12.812 34.900 1.00 92.06 96 MET A N 1
ATOM 797 C CA . MET A 1 96 ? -6.588 13.993 34.171 1.00 92.06 96 MET A CA 1
ATOM 798 C C . MET A 1 96 ? -7.065 13.610 32.769 1.00 92.06 96 MET A C 1
ATOM 800 O O . MET A 1 96 ? -8.142 14.030 32.354 1.00 92.06 96 MET A O 1
ATOM 804 N N . ILE A 1 97 ? -6.296 12.771 32.071 1.00 92.50 97 ILE A N 1
ATOM 805 C CA . ILE A 1 97 ? -6.657 12.263 30.745 1.00 92.50 97 ILE A CA 1
ATOM 806 C C . ILE A 1 97 ? -7.967 11.464 30.817 1.00 92.50 97 ILE A C 1
ATOM 808 O O . ILE A 1 97 ? -8.858 11.677 29.997 1.00 92.50 97 ILE A O 1
ATOM 812 N N . ALA A 1 98 ? -8.124 10.591 31.816 1.00 92.81 98 ALA A N 1
ATOM 813 C CA . ALA A 1 98 ? -9.350 9.820 32.019 1.00 92.81 98 ALA A CA 1
ATOM 814 C C . ALA A 1 98 ? -10.566 10.721 32.282 1.00 92.81 98 ALA A C 1
ATOM 816 O O . ALA A 1 98 ? -11.617 10.521 31.677 1.00 92.81 98 ALA A O 1
ATOM 817 N N . ASN A 1 99 ? -10.415 11.748 33.121 1.00 94.00 99 ASN A N 1
ATOM 818 C CA . ASN A 1 99 ? -11.477 12.724 33.359 1.00 94.00 99 ASN A CA 1
ATOM 819 C C . ASN A 1 99 ? -11.858 13.460 32.074 1.00 94.00 99 ASN A C 1
ATOM 821 O O . ASN A 1 99 ? -13.038 13.566 31.774 1.00 94.00 99 ASN A O 1
ATOM 825 N N . LYS A 1 100 ? -10.881 13.875 31.261 1.00 91.75 100 LYS A N 1
ATOM 826 C CA . LYS A 1 100 ? -11.150 14.538 29.977 1.00 91.75 100 LYS A CA 1
ATOM 827 C C . LYS A 1 100 ? -11.888 13.639 28.989 1.00 91.75 100 LYS A C 1
ATOM 829 O O . LYS A 1 100 ? -12.778 14.116 28.290 1.00 91.75 100 LYS A O 1
ATOM 834 N N . PHE A 1 101 ? -11.575 12.343 28.954 1.00 90.81 101 PHE A N 1
ATOM 835 C CA . PHE A 1 101 ? -12.371 11.388 28.181 1.00 90.81 101 PHE A CA 1
ATOM 836 C C . PHE A 1 101 ? -13.800 11.280 28.708 1.00 90.81 101 PHE A C 1
ATOM 838 O O . PHE A 1 101 ? -14.736 11.323 27.913 1.00 90.81 101 PHE A O 1
ATOM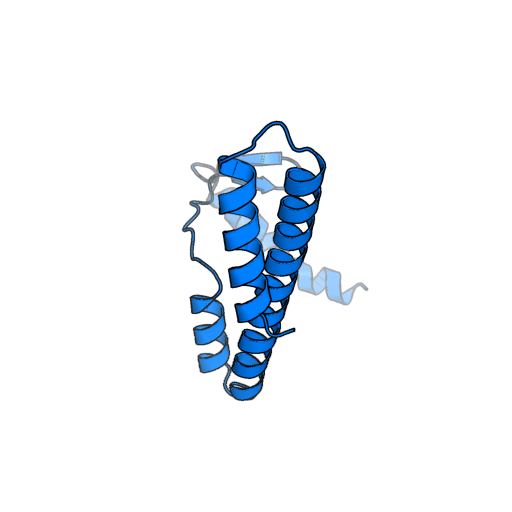 845 N N . ASN A 1 102 ? -13.978 11.168 30.024 1.00 92.94 102 ASN A N 1
ATOM 846 C CA . ASN A 1 102 ? -15.306 11.088 30.627 1.00 92.94 102 ASN A CA 1
ATOM 847 C C . ASN A 1 102 ? -16.126 12.347 30.337 1.00 92.94 102 ASN A C 1
ATOM 849 O O . ASN A 1 102 ? -17.264 12.232 29.889 1.00 92.94 102 ASN A O 1
ATOM 853 N N . ASP A 1 103 ? -15.537 13.527 30.519 1.00 90.81 103 ASP A N 1
ATOM 854 C CA . ASP A 1 103 ? -16.170 14.812 30.227 1.00 90.81 103 ASP A CA 1
ATOM 855 C C . ASP A 1 103 ? -16.600 14.880 28.760 1.00 90.81 103 ASP A C 1
ATOM 857 O O . ASP A 1 103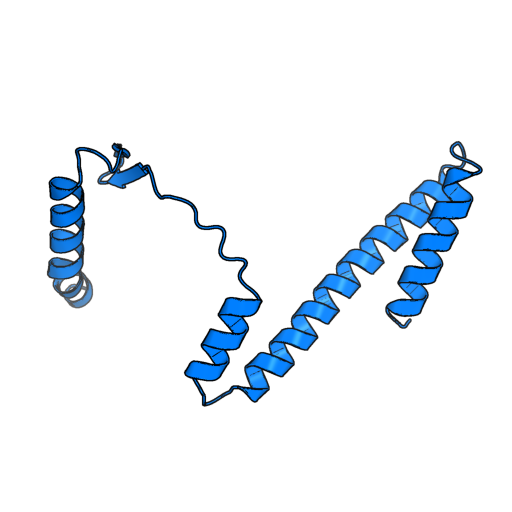 ? -17.736 15.245 28.465 1.00 90.81 103 ASP A O 1
ATOM 861 N N . TYR A 1 104 ? -15.730 14.466 27.835 1.00 88.44 104 TYR A N 1
ATOM 862 C CA . TYR A 1 104 ? -16.057 14.421 26.414 1.00 88.44 104 TYR A CA 1
ATOM 863 C C . TYR A 1 104 ? -17.224 13.467 26.127 1.00 88.44 104 TYR A C 1
ATOM 865 O O . TYR A 1 104 ? -18.241 13.885 25.582 1.00 88.44 104 TYR A O 1
ATOM 873 N N . PHE A 1 105 ? -17.120 12.193 26.512 1.00 87.12 105 PHE A N 1
ATOM 874 C CA . PHE A 1 105 ? -18.124 11.186 26.151 1.00 87.12 105 PHE A CA 1
ATOM 875 C C . PHE A 1 105 ? -19.455 11.348 26.889 1.00 87.12 105 PHE A C 1
ATOM 877 O O . PHE A 1 105 ? -20.486 10.919 26.373 1.00 87.12 105 PHE A O 1
ATOM 884 N N . THR A 1 106 ? -19.460 11.989 28.057 1.00 90.00 106 THR A N 1
ATOM 885 C CA . THR A 1 106 ? -20.700 12.293 28.784 1.00 90.00 106 THR A CA 1
ATOM 886 C C . THR A 1 106 ? -21.428 13.478 28.152 1.00 90.00 106 THR A C 1
ATOM 888 O O . THR A 1 106 ? -22.653 13.462 28.051 1.00 90.00 106 THR A O 1
ATOM 891 N N . ASN A 1 107 ? -20.689 14.482 27.669 1.00 87.62 107 ASN A N 1
ATOM 892 C CA . ASN A 1 107 ? -21.284 15.707 27.136 1.00 87.62 107 ASN A CA 1
ATOM 893 C C . ASN A 1 107 ? -21.503 15.686 25.616 1.00 87.62 107 ASN A C 1
ATOM 895 O O . ASN A 1 107 ? -22.338 16.438 25.120 1.00 87.62 107 ASN A O 1
ATOM 899 N N . ILE A 1 108 ? -20.853 14.783 24.873 1.00 85.75 108 ILE A N 1
ATOM 900 C CA . ILE A 1 108 ? -20.996 14.703 23.410 1.00 85.75 108 ILE A CA 1
ATOM 901 C C . ILE A 1 108 ? -22.451 14.495 22.968 1.00 85.75 108 ILE A C 1
ATOM 903 O O . ILE A 1 108 ? -22.862 14.993 21.925 1.00 85.75 108 ILE A O 1
ATOM 907 N N . VAL A 1 109 ? -23.259 13.782 23.762 1.00 76.00 109 VAL A N 1
ATOM 908 C CA . VAL A 1 109 ? -24.680 13.549 23.457 1.00 76.00 109 VAL A CA 1
ATOM 909 C C . VAL A 1 109 ? -25.484 14.846 23.557 1.00 76.00 109 VAL A C 1
ATOM 911 O O . VAL A 1 109 ? -26.392 15.061 22.755 1.00 76.00 109 VAL A O 1
ATOM 914 N N . SER A 1 110 ? -25.143 15.717 24.505 1.00 78.69 110 SER A N 1
ATOM 915 C CA . SER A 1 110 ? -25.759 17.038 24.652 1.00 78.69 110 SER A CA 1
ATOM 916 C C . SER A 1 110 ? -25.392 17.945 23.475 1.00 78.69 110 SER A C 1
ATOM 918 O O . SER A 1 110 ? -26.271 18.591 22.909 1.00 78.69 110 SER A O 1
ATOM 920 N N . ASP A 1 111 ? -24.131 17.911 23.039 1.00 72.88 111 ASP A N 1
ATOM 921 C CA . ASP A 1 111 ? -23.638 18.679 21.886 1.00 72.88 111 ASP A CA 1
ATOM 922 C C . ASP A 1 111 ? -24.199 18.182 20.544 1.00 72.88 111 ASP A C 1
ATOM 924 O O . ASP A 1 111 ? -24.366 18.950 19.598 1.00 72.88 111 ASP A O 1
ATOM 928 N N . LEU A 1 112 ? -24.500 16.886 20.442 1.00 76.81 112 LEU A N 1
ATOM 929 C CA . LEU A 1 112 ? -25.136 16.292 19.265 1.00 76.81 112 LEU A CA 1
ATOM 930 C C . LEU A 1 112 ? -26.634 16.601 19.180 1.00 76.81 112 LEU A C 1
ATOM 932 O O . LEU A 1 112 ? -27.184 16.568 18.086 1.00 76.81 112 LEU A O 1
ATOM 936 N N . ARG A 1 113 ? -27.295 16.868 20.312 1.00 70.50 113 ARG A N 1
ATOM 937 C CA . ARG A 1 113 ? -28.727 17.212 20.375 1.00 70.50 113 ARG A CA 1
ATOM 938 C C . ARG A 1 113 ? -29.005 18.705 20.206 1.00 70.50 113 ARG A C 1
ATOM 940 O O . ARG A 1 113 ? -30.145 19.065 19.940 1.00 70.50 113 ARG A O 1
ATOM 947 N N . SER A 1 114 ? -28.006 19.560 20.419 1.00 65.69 114 SER A N 1
ATOM 948 C CA . SER A 1 114 ? -28.114 21.017 20.259 1.00 65.69 114 SER A CA 1
ATOM 949 C C . SER A 1 114 ? -27.828 21.503 18.829 1.00 65.69 114 SER A C 1
ATOM 951 O O . SER A 1 114 ? -27.933 22.702 18.565 1.00 65.69 114 SER A O 1
ATOM 953 N N . LYS A 1 115 ? -27.492 20.584 17.916 1.00 49.19 115 LYS A N 1
ATOM 954 C CA . LYS A 1 115 ? -27.429 20.781 16.460 1.00 49.19 115 LYS A CA 1
ATOM 955 C C . LYS A 1 115 ? -28.663 20.206 15.783 1.00 49.19 115 LYS A C 1
ATOM 957 O O . LYS A 1 115 ? -29.074 20.810 14.771 1.00 49.19 115 LYS A O 1
#

Sequence (115 aa):
DNLISLIIRKNDLFKTFTKDRNNFALKIEYKLFSKIVSRRIRQAKIDYFSSVIDRANGDSRKYWDIVKRIVKNKKSKLSKLMVDGNLLEIEGNERMIANKFNDYFTNIVSDLRSK

Organism: NCBI:txid320908

Secondary structure (DSSP, 8-state):
--HHHHHHHHHHHHHHHHH-TT-HHHHHHHHHHHHHHHHHHHHHHHHHHHHHHHTTTT-HHHHHHHHHHHS--------EEEETTEEEESTT-HHHHHHHHHHHHHHHHHHHH--

pLDDT: mean 89.22, std 8.36, range [49.19, 97.06]